Protein AF-A0A969STY1-F1 (afdb_monomer)

Foldseek 3Di:
DDLVVLLVLLVVLLVVLVVVLVVLVVVLVVCVVVVHDRADFPLNVLSVQLNCLSPVLQPVQVVVDPDDPPLSNLQNQLSSQLSVLSVVLSVVLVCVQVVNPPNVDDPDDRDVRDPSSVVSNVVSNVVSNVSSVVSSPDDD

Radius of gyration: 17.27 Å; Cα contacts (8 Å, |Δi|>4): 180; chains: 1; bounding box: 39×28×50 Å

Sequence (140 aa):
MDISALLTVASIISGFGITIFTFRLQREIQVMERNSQVWIPWADYLVITAVMVSLLIGILPIVVVSSPPKFIYQIANGACAASIVMLAGYVPGILAHYRFILAKNTCSARQNPEPSERWIVIMFLCFAFIAFTVASTRIL

pLDDT: mean 87.88, std 11.22, range [51.03, 97.94]

Structure (mmCIF, N/CA/C/O backbone):
data_AF-A0A969STY1-F1
#
_entry.id   AF-A0A969STY1-F1
#
loop_
_atom_site.group_PDB
_atom_site.id
_atom_site.type_symbol
_atom_site.label_atom_id
_atom_site.label_alt_id
_atom_site.label_comp_id
_atom_site.label_asym_id
_atom_site.label_entity_id
_atom_site.label_seq_id
_atom_site.pdbx_PDB_ins_code
_atom_site.Cartn_x
_atom_site.Cartn_y
_atom_site.Cartn_z
_atom_site.occupancy
_atom_site.B_iso_or_equiv
_atom_site.auth_seq_id
_atom_site.auth_comp_id
_atom_site.auth_asym_id
_atom_site.auth_atom_id
_atom_site.pdbx_PDB_model_num
ATOM 1 N N . MET A 1 1 ? -8.780 -6.568 17.217 1.00 68.06 1 MET A N 1
ATOM 2 C CA . MET A 1 1 ? -7.385 -6.123 17.099 1.00 68.06 1 MET A CA 1
ATOM 3 C C . MET A 1 1 ? -7.259 -4.923 18.003 1.00 68.06 1 MET A C 1
ATOM 5 O O . MET A 1 1 ? -8.134 -4.068 17.941 1.00 68.06 1 MET A O 1
ATOM 9 N N . ASP A 1 2 ? -6.261 -4.914 18.880 1.00 85.19 2 ASP A N 1
ATOM 10 C CA . ASP A 1 2 ? -5.993 -3.746 19.717 1.00 85.19 2 ASP A CA 1
ATOM 11 C C . ASP A 1 2 ? -5.583 -2.544 18.844 1.00 85.19 2 ASP A C 1
ATOM 13 O O . ASP A 1 2 ? -4.996 -2.721 17.771 1.00 85.19 2 ASP A O 1
ATOM 17 N N . ILE A 1 3 ? -5.886 -1.329 19.299 1.00 85.88 3 ILE A N 1
ATOM 18 C CA . ILE A 1 3 ? -5.576 -0.071 18.604 1.00 85.88 3 ILE A CA 1
ATOM 19 C C . ILE A 1 3 ? -4.067 0.033 18.366 1.00 85.88 3 ILE A C 1
ATOM 21 O O . ILE A 1 3 ? -3.633 0.367 17.263 1.00 85.88 3 ILE A O 1
ATOM 25 N N . SER A 1 4 ? -3.268 -0.328 19.371 1.00 89.19 4 SER A N 1
ATOM 26 C CA . SER A 1 4 ? -1.803 -0.311 19.299 1.00 89.19 4 SER A CA 1
ATOM 27 C C . SER A 1 4 ? -1.281 -1.221 18.185 1.00 89.19 4 SER A C 1
ATOM 29 O O . SER A 1 4 ? -0.380 -0.848 17.433 1.00 89.19 4 SER A O 1
ATOM 31 N N . ALA A 1 5 ? -1.880 -2.406 18.038 1.00 91.00 5 ALA A N 1
ATOM 32 C CA . ALA A 1 5 ? -1.529 -3.348 16.982 1.00 91.00 5 ALA A CA 1
ATOM 33 C C . ALA A 1 5 ? -1.900 -2.803 15.595 1.00 91.00 5 ALA A C 1
ATOM 35 O O . ALA A 1 5 ? -1.108 -2.913 14.661 1.00 91.00 5 ALA A O 1
ATOM 36 N N . LEU A 1 6 ? -3.062 -2.162 15.468 1.00 90.50 6 LEU A N 1
ATOM 37 C CA . LEU A 1 6 ? -3.515 -1.591 14.204 1.00 90.50 6 LEU A CA 1
ATOM 38 C C . LEU A 1 6 ? -2.636 -0.416 13.748 1.00 90.50 6 LEU A C 1
ATOM 40 O O . LEU A 1 6 ? -2.201 -0.382 12.598 1.00 90.50 6 LEU A O 1
ATOM 44 N N . LEU A 1 7 ? -2.288 0.488 14.668 1.00 93.56 7 LEU A N 1
ATOM 45 C CA . LEU A 1 7 ? -1.339 1.574 14.406 1.00 93.56 7 LEU A CA 1
ATOM 46 C C . LEU A 1 7 ? 0.051 1.042 14.046 1.00 93.56 7 LEU A C 1
ATOM 48 O O . LEU A 1 7 ? 0.704 1.585 13.155 1.00 93.56 7 LEU A O 1
ATOM 52 N N . THR A 1 8 ? 0.490 -0.040 14.691 1.00 95.00 8 THR A N 1
ATOM 53 C CA . THR A 1 8 ? 1.775 -0.687 14.395 1.00 95.00 8 THR A CA 1
ATOM 54 C C . THR A 1 8 ? 1.786 -1.256 12.980 1.00 95.00 8 THR A C 1
ATOM 56 O O . THR A 1 8 ? 2.694 -0.954 12.206 1.00 95.00 8 THR A O 1
ATOM 59 N N . VAL A 1 9 ? 0.759 -2.022 12.602 1.00 94.50 9 VAL A N 1
ATOM 60 C CA . VAL A 1 9 ? 0.626 -2.581 11.248 1.00 94.50 9 VAL A CA 1
ATOM 61 C C . VAL A 1 9 ? 0.602 -1.465 10.204 1.00 94.50 9 VAL A C 1
ATOM 63 O O . VAL A 1 9 ? 1.372 -1.508 9.244 1.00 94.50 9 VAL A O 1
ATOM 66 N N . ALA A 1 10 ? -0.212 -0.431 10.415 1.00 94.38 10 ALA A N 1
ATOM 67 C CA . ALA A 1 10 ? -0.297 0.701 9.500 1.00 94.38 10 ALA A CA 1
ATOM 68 C C . ALA A 1 10 ? 1.041 1.456 9.365 1.00 94.38 10 ALA A C 1
ATOM 70 O O . ALA A 1 10 ? 1.439 1.851 8.262 1.00 94.38 10 ALA A O 1
ATOM 71 N N . SER A 1 11 ? 1.775 1.618 10.468 1.00 95.81 11 SER A N 1
ATOM 72 C CA . SER A 1 11 ? 3.091 2.271 10.480 1.00 95.81 11 SER A CA 1
ATOM 73 C C . SER A 1 11 ? 4.137 1.451 9.729 1.00 95.81 11 SER A C 1
ATOM 75 O O . SER A 1 11 ? 4.883 2.007 8.925 1.00 95.81 11 SER A O 1
ATOM 77 N N . ILE A 1 12 ? 4.150 0.128 9.924 1.00 96.88 12 ILE A N 1
ATOM 78 C CA . ILE A 1 12 ? 5.024 -0.806 9.200 1.00 96.88 12 ILE A CA 1
ATOM 79 C C . ILE A 1 12 ? 4.762 -0.711 7.696 1.00 96.88 12 ILE A C 1
ATOM 81 O O . ILE A 1 12 ? 5.696 -0.495 6.924 1.00 96.88 12 ILE A O 1
ATOM 85 N N . ILE A 1 13 ? 3.498 -0.812 7.276 1.00 96.12 13 ILE A N 1
ATOM 86 C CA . ILE A 1 13 ? 3.108 -0.708 5.863 1.00 96.12 13 ILE A CA 1
ATOM 87 C C . ILE A 1 13 ? 3.579 0.622 5.272 1.00 96.12 13 ILE A C 1
ATOM 89 O O . ILE A 1 13 ? 4.160 0.644 4.188 1.00 96.12 13 ILE A O 1
ATOM 93 N N . SER A 1 14 ? 3.352 1.723 5.990 1.00 95.50 14 SER A N 1
ATOM 94 C CA . SER A 1 14 ? 3.721 3.059 5.521 1.00 95.50 14 SER A CA 1
ATOM 95 C C . SER A 1 14 ? 5.237 3.203 5.395 1.00 95.50 14 SER A C 1
ATOM 97 O O . SER A 1 14 ? 5.725 3.614 4.346 1.00 95.50 14 SER A O 1
ATOM 99 N N . GLY A 1 15 ? 5.995 2.805 6.420 1.00 95.94 15 GLY A N 1
ATOM 100 C CA . GLY A 1 15 ? 7.456 2.893 6.423 1.00 95.94 15 GLY A CA 1
ATOM 101 C C . GLY A 1 15 ? 8.102 2.037 5.332 1.00 95.94 15 GLY A C 1
ATOM 102 O O . GLY A 1 15 ? 8.922 2.536 4.554 1.00 95.94 15 GLY A O 1
ATOM 103 N N . PHE A 1 16 ? 7.698 0.768 5.213 1.00 95.06 16 PHE A N 1
ATOM 104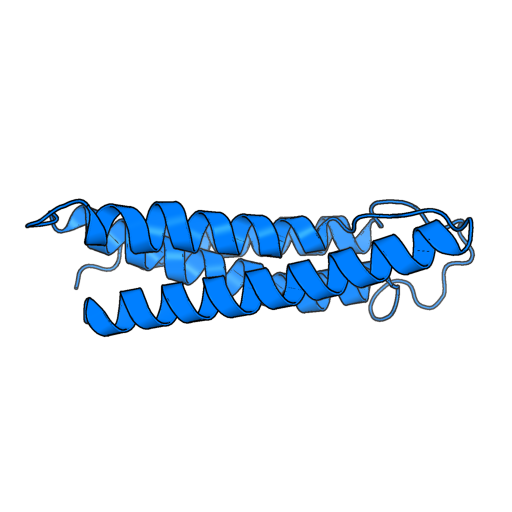 C CA . PHE A 1 16 ? 8.209 -0.109 4.156 1.00 95.06 16 PHE A CA 1
ATOM 105 C C . PHE A 1 16 ? 7.777 0.359 2.767 1.00 95.06 16 PHE A C 1
ATOM 107 O O . PHE A 1 16 ? 8.604 0.380 1.857 1.00 95.06 16 PHE A O 1
ATOM 114 N N . GLY A 1 17 ? 6.523 0.781 2.595 1.00 95.19 17 GLY A N 1
ATOM 115 C CA . GLY A 1 17 ? 6.026 1.275 1.313 1.00 95.19 17 GLY A CA 1
ATOM 116 C C . GLY A 1 17 ? 6.761 2.532 0.840 1.00 95.19 17 GLY A C 1
ATOM 117 O O . GLY A 1 17 ? 7.196 2.587 -0.310 1.00 95.19 17 GLY A O 1
ATOM 118 N N . ILE A 1 18 ? 6.998 3.501 1.732 1.00 95.75 18 ILE A N 1
ATOM 119 C CA . ILE A 1 18 ? 7.796 4.703 1.428 1.00 95.75 18 ILE A CA 1
ATOM 120 C C . ILE A 1 18 ? 9.231 4.321 1.051 1.00 95.75 18 ILE A C 1
ATOM 122 O O . ILE A 1 18 ? 9.785 4.861 0.091 1.00 95.75 18 ILE A O 1
ATOM 126 N N . THR A 1 19 ? 9.827 3.371 1.774 1.00 96.44 19 THR A N 1
ATOM 127 C CA . THR A 1 19 ? 11.193 2.899 1.507 1.00 96.44 19 THR A CA 1
ATOM 128 C C . THR A 1 19 ? 11.296 2.252 0.126 1.00 96.44 19 THR A C 1
ATOM 130 O O . THR A 1 19 ? 12.168 2.614 -0.665 1.00 96.44 19 THR A O 1
ATOM 133 N N . ILE A 1 20 ? 10.372 1.342 -0.201 1.00 93.88 20 ILE A N 1
ATOM 134 C CA . ILE A 1 20 ? 10.285 0.701 -1.521 1.00 93.88 20 ILE A CA 1
ATOM 135 C C . ILE A 1 20 ? 10.156 1.763 -2.616 1.00 93.88 20 ILE A C 1
ATOM 137 O O . ILE A 1 20 ? 10.918 1.740 -3.583 1.00 93.88 20 ILE A O 1
ATOM 141 N N . PHE A 1 21 ? 9.236 2.715 -2.450 1.00 92.12 21 PHE A N 1
ATOM 142 C CA . PHE A 1 21 ? 9.015 3.775 -3.430 1.00 92.12 21 PHE A CA 1
ATOM 143 C C . PHE A 1 21 ? 10.246 4.678 -3.604 1.00 92.12 21 PHE A C 1
ATOM 145 O O . PHE A 1 21 ? 10.599 5.032 -4.726 1.00 92.12 21 PHE A O 1
ATOM 152 N N . THR A 1 22 ? 10.959 4.987 -2.519 1.00 94.00 22 THR A N 1
ATOM 153 C CA . THR A 1 22 ? 12.191 5.791 -2.566 1.00 94.00 22 THR A CA 1
ATOM 154 C C . THR A 1 22 ? 13.288 5.090 -3.364 1.00 94.00 22 THR A C 1
ATOM 156 O O . THR A 1 22 ? 13.879 5.702 -4.254 1.00 94.00 22 THR A O 1
ATOM 159 N N . PHE A 1 23 ? 13.529 3.797 -3.119 1.00 93.06 23 PHE A N 1
ATOM 160 C CA . PHE A 1 23 ? 14.503 3.027 -3.902 1.00 93.06 23 PHE A CA 1
ATOM 161 C C . PHE A 1 23 ? 14.126 2.950 -5.385 1.00 93.06 23 PHE A C 1
ATOM 163 O O . PHE A 1 23 ? 14.996 2.999 -6.257 1.00 93.06 23 PHE A O 1
ATOM 170 N N . ARG A 1 24 ? 12.827 2.858 -5.689 1.00 90.19 24 ARG A N 1
ATOM 171 C CA . ARG A 1 24 ? 12.321 2.886 -7.068 1.00 90.19 24 ARG A CA 1
ATOM 172 C C . ARG A 1 24 ? 12.571 4.239 -7.726 1.00 90.19 24 ARG A C 1
ATOM 174 O O . ARG A 1 24 ? 13.113 4.272 -8.827 1.00 90.19 24 ARG A O 1
ATOM 181 N N . LEU A 1 25 ? 12.278 5.335 -7.032 1.00 89.69 25 LEU A N 1
ATOM 182 C CA . LEU A 1 25 ? 12.537 6.686 -7.523 1.00 89.69 25 LEU A CA 1
ATOM 183 C C . LEU A 1 25 ? 14.031 6.907 -7.800 1.00 89.69 25 LEU A C 1
ATOM 185 O O . LEU A 1 25 ? 14.393 7.385 -8.872 1.00 89.69 25 LEU A O 1
ATOM 189 N N . 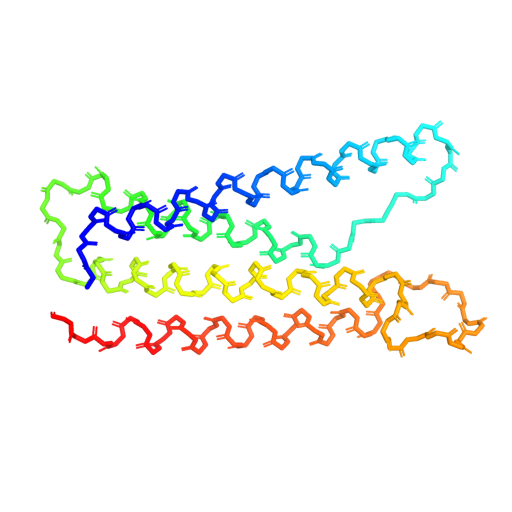GLN A 1 26 ? 14.904 6.500 -6.874 1.00 91.88 26 GLN A N 1
ATOM 190 C CA . GLN A 1 26 ? 16.357 6.584 -7.053 1.00 91.88 26 GLN A CA 1
ATOM 191 C C . GLN A 1 26 ? 16.827 5.809 -8.285 1.00 91.88 26 GLN A C 1
ATOM 193 O O . GLN A 1 26 ? 17.640 6.313 -9.060 1.00 91.88 26 GLN A O 1
ATOM 198 N N . ARG A 1 27 ? 16.294 4.603 -8.501 1.00 88.19 27 ARG A N 1
ATOM 199 C CA . ARG A 1 27 ? 16.601 3.813 -9.695 1.00 88.19 27 ARG A CA 1
ATOM 200 C C . ARG A 1 27 ? 16.165 4.528 -10.974 1.00 88.19 27 ARG A C 1
ATOM 202 O O . ARG A 1 27 ? 16.936 4.554 -11.927 1.00 88.19 27 ARG A O 1
ATOM 209 N N . GLU A 1 28 ? 14.955 5.080 -11.019 1.00 86.50 28 GLU A N 1
ATOM 210 C CA . GLU A 1 28 ? 14.463 5.778 -12.215 1.00 86.50 28 GLU A CA 1
ATOM 211 C C . GLU A 1 28 ? 15.279 7.047 -12.507 1.00 86.50 28 GLU A C 1
ATOM 213 O O . GLU A 1 28 ? 15.605 7.302 -13.665 1.00 86.50 28 GLU A O 1
ATOM 218 N N . ILE A 1 29 ? 15.710 7.785 -11.477 1.00 88.06 29 ILE A N 1
ATOM 219 C CA . ILE A 1 29 ? 16.632 8.925 -11.632 1.00 88.06 29 ILE A CA 1
ATOM 220 C C . ILE A 1 29 ? 17.957 8.466 -12.264 1.00 88.06 29 ILE A C 1
ATOM 222 O O . ILE A 1 29 ? 18.402 9.051 -13.248 1.00 88.06 29 ILE A O 1
ATOM 226 N N . GLN A 1 30 ? 18.543 7.366 -11.780 1.00 87.94 30 GLN A N 1
ATOM 227 C CA . GLN A 1 30 ? 19.776 6.803 -12.354 1.00 87.94 30 GLN A CA 1
ATOM 228 C C . GLN A 1 30 ? 19.602 6.314 -13.803 1.00 87.94 30 GLN A C 1
ATOM 230 O O . GLN A 1 30 ? 20.550 6.338 -14.588 1.00 87.94 30 GLN A O 1
ATOM 235 N N . VAL A 1 31 ? 18.412 5.830 -14.173 1.00 85.25 31 VAL A N 1
ATOM 236 C CA . VAL A 1 31 ? 18.089 5.439 -15.557 1.00 85.25 31 VAL A CA 1
ATOM 237 C C . VAL A 1 31 ? 17.950 6.678 -16.445 1.00 85.25 31 VAL A C 1
ATOM 239 O O . VAL A 1 31 ? 18.453 6.678 -17.571 1.00 85.25 31 VAL A O 1
ATOM 242 N N . MET A 1 32 ? 17.335 7.741 -15.925 1.00 84.50 32 MET A N 1
ATOM 243 C CA . MET A 1 32 ? 17.197 9.025 -16.614 1.00 84.50 32 MET A CA 1
ATOM 244 C C . MET A 1 32 ? 18.563 9.642 -16.935 1.00 84.50 32 MET A C 1
ATOM 246 O O . MET A 1 32 ? 18.791 10.069 -18.065 1.00 84.50 32 MET A O 1
ATOM 250 N N . GLU A 1 33 ? 19.503 9.608 -15.985 1.00 86.50 33 GLU A N 1
ATOM 251 C CA . GLU A 1 33 ? 20.888 10.076 -16.172 1.00 86.50 33 GLU A CA 1
ATOM 252 C C . GLU A 1 33 ? 21.630 9.334 -17.297 1.00 86.50 33 GLU A C 1
ATOM 254 O O . GLU A 1 33 ? 22.558 9.870 -17.902 1.00 86.50 33 GLU A O 1
ATOM 259 N N . ARG A 1 34 ? 21.206 8.109 -17.628 1.00 86.62 34 ARG A N 1
ATOM 260 C CA . ARG A 1 34 ? 21.778 7.292 -18.710 1.00 86.62 34 ARG A CA 1
ATOM 261 C C . ARG A 1 34 ? 21.088 7.506 -20.064 1.00 86.62 34 ARG A C 1
ATOM 263 O O . ARG A 1 34 ? 21.223 6.650 -20.940 1.00 86.62 34 ARG A O 1
ATOM 270 N N . ASN A 1 35 ? 20.325 8.593 -20.243 1.00 77.62 35 ASN A N 1
ATOM 271 C CA . ASN A 1 35 ? 19.522 8.884 -21.445 1.00 77.62 35 ASN A CA 1
ATOM 272 C C . ASN A 1 35 ? 18.608 7.719 -21.873 1.00 77.62 35 ASN A C 1
ATOM 274 O O . ASN A 1 35 ? 18.306 7.532 -23.052 1.00 77.62 35 ASN A O 1
ATOM 278 N N . SER A 1 36 ? 18.182 6.906 -20.907 1.00 76.50 36 SER A N 1
ATOM 279 C CA . SER A 1 36 ? 17.274 5.786 -21.131 1.00 76.50 36 SER A CA 1
ATOM 280 C C . SER A 1 36 ? 15.843 6.198 -20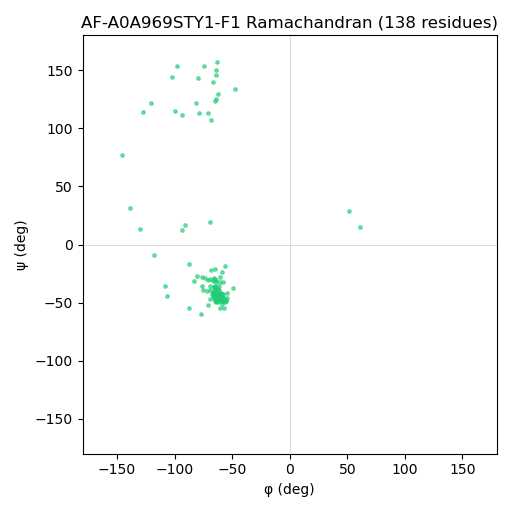.790 1.00 76.50 36 SER A C 1
ATOM 282 O O . SER A 1 36 ? 15.615 7.093 -19.979 1.00 76.50 36 SER A O 1
ATOM 284 N N . GLN A 1 37 ? 14.858 5.553 -21.415 1.00 74.06 37 GLN A N 1
ATOM 285 C CA . GLN A 1 37 ? 13.451 5.849 -21.143 1.00 74.06 37 GLN A CA 1
ATOM 286 C C . GLN A 1 37 ? 13.085 5.501 -19.692 1.00 74.06 37 GLN A C 1
ATOM 288 O O . GLN A 1 37 ? 13.258 4.360 -19.261 1.00 74.06 37 GLN A O 1
ATOM 293 N N . VAL A 1 38 ? 12.548 6.488 -18.972 1.00 74.62 38 VAL A N 1
ATOM 294 C CA . VAL A 1 38 ? 11.994 6.350 -17.618 1.00 74.62 38 VAL A CA 1
ATOM 295 C C . VAL A 1 38 ? 10.584 5.797 -17.722 1.00 74.62 38 VAL A C 1
ATOM 297 O O . VAL A 1 38 ? 9.729 6.427 -18.348 1.00 74.62 38 VAL A O 1
ATOM 300 N N . TRP A 1 39 ? 10.321 4.651 -17.096 1.00 77.88 39 TRP A N 1
ATOM 301 C CA . TRP A 1 39 ? 8.990 4.044 -17.080 1.00 77.88 39 TRP A CA 1
ATOM 302 C C . TRP A 1 39 ? 8.567 3.740 -15.660 1.00 77.88 39 TRP A C 1
ATOM 304 O O . TRP A 1 39 ? 9.109 2.844 -15.024 1.00 77.88 39 TRP A O 1
ATOM 314 N N . ILE A 1 40 ? 7.530 4.444 -15.214 1.00 80.19 40 ILE A N 1
ATOM 315 C CA . ILE A 1 40 ? 6.864 4.165 -13.948 1.00 80.19 40 ILE A CA 1
ATOM 316 C C . ILE A 1 40 ? 5.925 2.969 -14.172 1.00 80.19 40 ILE A C 1
ATOM 318 O O . ILE A 1 40 ? 4.966 3.095 -14.942 1.00 80.19 40 ILE A O 1
ATOM 322 N N . PRO A 1 41 ? 6.189 1.808 -13.549 1.00 86.75 41 PRO A N 1
ATOM 323 C CA . PRO A 1 41 ? 5.304 0.659 -13.571 1.00 86.75 41 PRO A CA 1
ATOM 324 C C . PRO A 1 41 ? 3.996 0.999 -12.875 1.00 86.75 41 PRO A C 1
ATOM 326 O O . PRO A 1 41 ? 3.960 1.692 -11.857 1.00 86.75 41 PRO A O 1
ATOM 329 N N . TRP A 1 42 ? 2.914 0.428 -13.375 1.00 90.12 42 TRP A N 1
ATOM 330 C CA . TRP A 1 42 ? 1.631 0.484 -12.698 1.00 90.12 42 TRP A CA 1
ATOM 331 C C . TRP A 1 42 ? 1.663 -0.165 -11.314 1.00 90.12 42 TRP A C 1
ATOM 333 O O . TRP A 1 42 ? 0.932 0.264 -10.421 1.00 90.12 42 TRP A O 1
ATOM 343 N N . ALA A 1 43 ? 2.540 -1.148 -11.107 1.00 91.31 43 ALA A N 1
ATOM 344 C CA . ALA A 1 43 ? 2.768 -1.740 -9.795 1.00 91.31 43 ALA A CA 1
ATOM 345 C C . ALA A 1 43 ? 3.209 -0.706 -8.739 1.00 91.31 43 ALA A C 1
ATOM 347 O O . ALA A 1 43 ? 2.824 -0.837 -7.578 1.00 91.31 43 ALA A O 1
ATOM 348 N N . ASP A 1 44 ? 3.942 0.350 -9.118 1.00 92.38 44 ASP A N 1
ATOM 349 C CA . ASP A 1 44 ? 4.363 1.391 -8.170 1.00 92.38 44 ASP A CA 1
ATOM 350 C C . ASP A 1 44 ? 3.136 2.148 -7.609 1.00 92.38 44 ASP A C 1
ATOM 352 O O . ASP A 1 44 ? 3.124 2.519 -6.432 1.00 92.38 44 ASP A O 1
ATOM 356 N N . TYR A 1 45 ? 2.043 2.278 -8.379 1.00 93.56 45 TYR A N 1
ATOM 357 C CA . TYR A 1 45 ? 0.790 2.853 -7.870 1.00 93.56 45 TYR A CA 1
ATOM 358 C C . TYR A 1 45 ? 0.133 1.994 -6.784 1.00 93.56 45 TYR A C 1
ATOM 360 O O . TYR A 1 45 ? -0.516 2.563 -5.907 1.00 93.56 45 TYR A O 1
ATOM 368 N N . LEU A 1 46 ? 0.317 0.666 -6.768 1.00 94.88 46 LEU A N 1
ATOM 369 C CA . LEU A 1 46 ? -0.172 -0.172 -5.660 1.00 94.88 46 LEU A CA 1
ATOM 370 C C . LEU A 1 46 ? 0.525 0.183 -4.344 1.00 94.88 46 LEU A C 1
ATOM 372 O O . LEU A 1 46 ? -0.126 0.258 -3.307 1.00 94.88 46 LEU A O 1
ATOM 376 N N . VAL A 1 47 ? 1.834 0.443 -4.375 1.00 95.94 47 VAL A N 1
ATOM 377 C CA . VAL A 1 47 ? 2.587 0.834 -3.173 1.00 95.94 47 VAL A CA 1
ATOM 378 C C . VAL A 1 47 ? 2.172 2.226 -2.716 1.00 95.94 47 VAL A C 1
ATOM 380 O O . VAL A 1 47 ? 1.877 2.416 -1.537 1.00 95.94 47 VAL A O 1
ATOM 383 N N . ILE A 1 48 ? 2.094 3.187 -3.642 1.00 95.81 48 ILE A N 1
ATOM 384 C CA . ILE A 1 48 ? 1.681 4.561 -3.324 1.00 95.81 48 ILE A CA 1
ATOM 385 C C . ILE A 1 48 ? 0.281 4.559 -2.703 1.00 95.81 48 ILE A C 1
ATOM 387 O O . ILE A 1 48 ? 0.069 5.154 -1.648 1.00 95.81 48 ILE A O 1
ATOM 391 N N . THR A 1 49 ? -0.672 3.859 -3.321 1.00 96.31 49 THR A N 1
ATOM 392 C CA . THR A 1 49 ? -2.043 3.767 -2.800 1.00 96.31 49 THR A CA 1
ATOM 393 C C . THR A 1 49 ? -2.099 3.024 -1.469 1.00 96.31 49 THR A C 1
ATOM 395 O O . THR A 1 49 ? -2.782 3.496 -0.563 1.00 96.31 49 THR A O 1
ATOM 398 N N . ALA A 1 50 ? -1.331 1.945 -1.283 1.00 97.38 50 ALA A N 1
ATOM 399 C CA . ALA A 1 50 ? -1.227 1.251 0.001 1.00 97.38 50 ALA A CA 1
ATOM 400 C C . ALA A 1 50 ? -0.741 2.168 1.128 1.00 97.38 50 ALA A C 1
ATOM 402 O O . ALA A 1 50 ? -1.346 2.181 2.204 1.00 97.38 50 ALA A O 1
ATOM 403 N N . VAL A 1 51 ? 0.310 2.953 0.879 1.00 97.56 51 VAL A N 1
ATOM 404 C CA . VAL A 1 51 ? 0.842 3.927 1.842 1.00 97.56 51 VAL A CA 1
ATOM 405 C C . VAL A 1 51 ? -0.200 4.999 2.143 1.00 97.56 51 VAL A C 1
ATOM 407 O O . VAL A 1 51 ? -0.485 5.255 3.310 1.00 97.56 51 VAL A O 1
ATOM 410 N N . MET A 1 52 ? -0.816 5.590 1.117 1.00 97.94 52 MET A N 1
ATOM 411 C CA . MET A 1 52 ? -1.807 6.654 1.305 1.00 97.94 52 MET A CA 1
ATOM 412 C C . MET A 1 52 ? -3.043 6.164 2.060 1.00 97.94 52 MET A C 1
ATOM 414 O O . MET A 1 52 ? -3.495 6.834 2.983 1.00 97.94 52 MET A O 1
ATOM 418 N N . VAL A 1 53 ? -3.561 4.977 1.738 1.00 97.62 53 VAL A N 1
ATOM 419 C CA . VAL A 1 53 ? -4.682 4.366 2.470 1.00 97.62 53 VAL A CA 1
ATOM 420 C C . VAL A 1 53 ? -4.288 4.067 3.918 1.00 97.62 53 VAL A C 1
ATOM 422 O O . VAL A 1 53 ? -5.051 4.371 4.834 1.00 97.62 53 VAL A O 1
ATOM 425 N N . SER A 1 54 ? -3.079 3.549 4.147 1.00 97.06 54 SER A N 1
ATOM 426 C CA . SER A 1 54 ? -2.581 3.261 5.495 1.00 97.06 54 SER A CA 1
ATOM 427 C C . SER A 1 54 ? -2.480 4.530 6.349 1.00 97.06 54 SER A C 1
ATOM 429 O O . SER A 1 54 ? -2.985 4.570 7.470 1.00 97.06 54 SER A O 1
ATOM 431 N N . LEU A 1 55 ? -1.903 5.604 5.802 1.00 96.94 55 LEU A N 1
ATOM 432 C CA . LEU A 1 55 ? -1.731 6.873 6.509 1.00 96.94 55 LEU A CA 1
ATOM 433 C C . LEU A 1 55 ? -3.057 7.615 6.708 1.00 96.94 55 LEU A C 1
ATOM 435 O O . LEU A 1 55 ? -3.377 8.004 7.829 1.00 96.94 55 LEU A O 1
ATOM 439 N N . LEU A 1 56 ? -3.827 7.814 5.635 1.00 97.00 56 LEU A N 1
ATOM 440 C CA . LEU A 1 56 ? -4.994 8.701 5.638 1.00 97.00 56 LEU A CA 1
ATOM 441 C C . LEU A 1 56 ? -6.255 8.040 6.191 1.00 97.00 56 LEU A C 1
ATOM 443 O O . LEU A 1 56 ? -7.089 8.727 6.772 1.00 97.00 56 LEU A O 1
ATOM 447 N N . ILE A 1 57 ? -6.407 6.728 6.003 1.00 95.50 57 ILE A N 1
ATOM 448 C CA . ILE A 1 57 ? -7.607 5.988 6.415 1.00 95.50 57 ILE A CA 1
ATOM 449 C C . ILE A 1 57 ? -7.308 5.093 7.626 1.00 95.50 57 ILE A C 1
ATOM 451 O O . ILE A 1 57 ? -8.154 4.957 8.506 1.00 95.50 57 ILE A O 1
ATOM 455 N N . GLY A 1 58 ? -6.106 4.513 7.708 1.00 92.31 58 GLY A N 1
ATOM 456 C CA . GLY A 1 58 ? -5.683 3.692 8.846 1.00 92.31 58 GLY A CA 1
ATOM 457 C C . GLY A 1 58 ? -5.293 4.512 10.080 1.00 92.31 58 GLY A C 1
ATOM 458 O O . GLY A 1 58 ? -5.890 4.356 11.141 1.00 92.31 58 GLY A O 1
ATOM 459 N N . ILE A 1 59 ? -4.286 5.383 9.955 1.00 94.19 59 ILE A N 1
ATOM 460 C CA . ILE A 1 59 ? -3.673 6.080 11.102 1.00 94.19 59 ILE A CA 1
ATOM 461 C C . ILE A 1 59 ? -4.404 7.377 11.448 1.00 94.19 59 ILE A C 1
ATOM 463 O O . ILE A 1 59 ? -4.806 7.578 12.595 1.00 94.19 59 ILE A O 1
ATOM 467 N N . LEU A 1 60 ? -4.561 8.271 10.469 1.00 94.75 60 LEU A N 1
ATOM 468 C CA . LEU A 1 60 ? -5.000 9.648 10.703 1.00 94.75 60 LEU A CA 1
ATOM 469 C C . LEU A 1 60 ? -6.328 9.748 11.481 1.00 94.75 60 LEU A C 1
ATOM 471 O O . LEU A 1 60 ? -6.365 10.497 12.459 1.00 94.75 60 LEU A O 1
ATOM 475 N N . PRO A 1 61 ? -7.392 8.985 11.155 1.00 91.38 61 PRO A N 1
ATOM 476 C CA . PRO A 1 61 ? -8.667 9.104 11.862 1.00 91.38 61 PRO A CA 1
ATOM 477 C C . PRO A 1 61 ? -8.587 8.669 13.331 1.00 91.38 61 PRO A C 1
ATOM 479 O O . PRO A 1 61 ? -9.318 9.195 14.165 1.00 91.38 61 PRO A O 1
ATOM 482 N N . ILE A 1 62 ? -7.697 7.727 13.657 1.00 91.69 62 ILE A N 1
ATOM 483 C CA . ILE A 1 62 ? -7.496 7.235 15.027 1.00 91.69 62 ILE A CA 1
ATOM 484 C C . ILE A 1 62 ? -6.721 8.255 15.858 1.00 91.69 62 ILE A C 1
ATOM 486 O O . ILE A 1 62 ? -7.030 8.449 17.029 1.00 91.69 62 ILE A O 1
ATOM 490 N N . VAL A 1 63 ? -5.720 8.905 15.261 1.00 92.56 63 VAL A N 1
ATOM 491 C CA . VAL A 1 63 ? -4.855 9.861 15.968 1.00 92.56 63 VAL A CA 1
ATOM 492 C C . VAL A 1 63 ? -5.554 11.205 16.188 1.00 92.56 63 VAL A C 1
ATOM 494 O O . VAL A 1 63 ? -5.345 11.843 17.217 1.00 92.56 63 VAL A O 1
ATOM 497 N N . VAL A 1 64 ? -6.385 11.647 15.241 1.00 94.00 64 VAL A N 1
ATOM 498 C CA . VAL A 1 64 ? -7.033 12.970 15.300 1.00 94.00 64 VAL A CA 1
ATOM 499 C C . VAL A 1 64 ? -8.271 12.979 16.204 1.00 94.00 64 VAL A C 1
ATOM 501 O O . VAL A 1 64 ? -8.613 14.019 16.765 1.00 94.00 64 VAL A O 1
ATOM 504 N N . VAL A 1 65 ? -8.950 11.843 16.373 1.00 91.00 65 VAL A N 1
ATOM 505 C CA . VAL A 1 65 ? -10.190 11.762 17.157 1.00 91.00 65 VAL A CA 1
ATOM 506 C C . VAL A 1 65 ? -9.889 11.215 18.552 1.00 91.00 65 VAL A C 1
ATOM 508 O O . VAL A 1 65 ? -9.533 10.055 18.701 1.00 91.00 65 VAL A O 1
ATOM 511 N N . SER A 1 66 ? -10.083 12.021 19.601 1.00 82.62 66 SER A N 1
ATOM 512 C CA . SER A 1 66 ? -9.753 11.639 20.990 1.00 82.62 66 SER A CA 1
ATOM 513 C C . SER A 1 66 ? -10.591 10.480 21.550 1.00 82.62 66 SER A C 1
ATOM 515 O O . SER A 1 66 ? -10.200 9.836 22.520 1.00 82.62 66 SER A O 1
ATOM 517 N N . SER A 1 67 ? -11.764 10.212 20.974 1.00 87.25 67 SER A N 1
ATOM 518 C CA . SER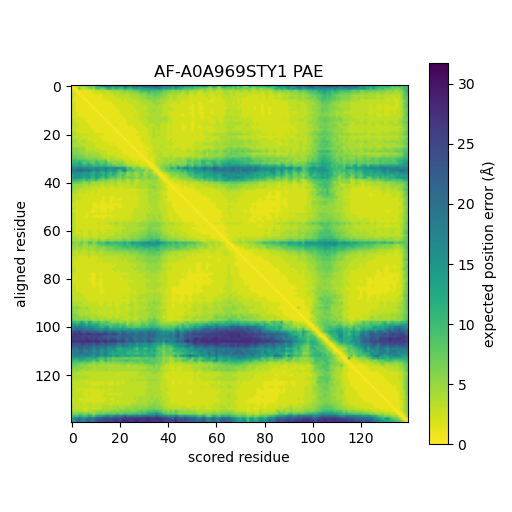 A 1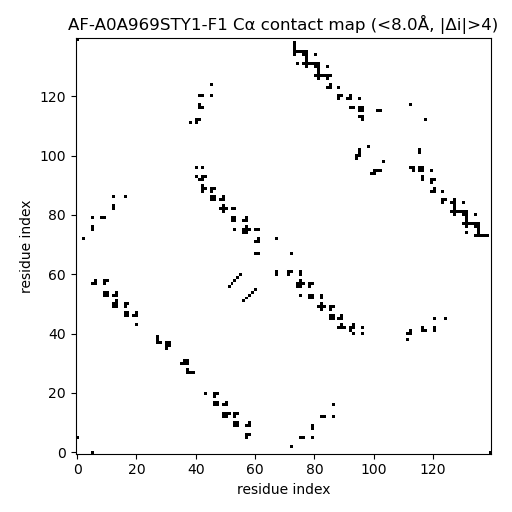 67 ? -12.621 9.070 21.325 1.00 87.25 67 SER A CA 1
ATOM 519 C C . SER A 1 67 ? -13.329 8.555 20.068 1.00 87.25 67 SER A C 1
ATOM 521 O O . SER A 1 67 ? -14.495 8.884 19.836 1.00 87.25 67 SER A O 1
ATOM 523 N N . PRO A 1 68 ? -12.613 7.814 19.201 1.00 86.88 68 PRO A N 1
ATOM 524 C CA . PRO A 1 68 ? -13.141 7.366 17.923 1.00 86.88 68 PRO A CA 1
ATOM 525 C C . PRO A 1 68 ? -14.355 6.448 18.123 1.00 86.88 68 PRO A C 1
ATOM 527 O O . PRO A 1 68 ? -14.273 5.475 18.877 1.00 86.88 68 PRO A O 1
ATOM 530 N N . PRO A 1 69 ? -15.488 6.695 17.446 1.00 90.62 69 PRO A N 1
ATOM 531 C CA . PRO A 1 69 ? -16.587 5.740 17.424 1.00 90.62 69 PRO A CA 1
ATOM 532 C C . PRO A 1 69 ? -16.157 4.425 16.760 1.00 90.62 69 PRO A C 1
ATOM 534 O O . PRO A 1 69 ? -15.256 4.388 15.920 1.00 90.62 69 PRO A O 1
ATOM 537 N N . LYS A 1 70 ? -16.867 3.337 17.083 1.00 89.88 70 LYS A N 1
ATOM 538 C CA . LYS A 1 70 ? -16.565 1.970 16.619 1.00 89.88 70 LYS A CA 1
ATOM 539 C C . LYS A 1 70 ? -16.334 1.854 15.106 1.00 89.88 70 LYS A C 1
ATOM 541 O O . LYS A 1 70 ? -15.457 1.107 14.678 1.00 89.88 70 LYS A O 1
ATOM 546 N N . PHE A 1 71 ? -17.083 2.612 14.305 1.00 90.88 71 PHE A N 1
ATOM 547 C CA . PHE A 1 71 ? -16.964 2.573 12.848 1.00 90.88 71 PHE A CA 1
ATOM 548 C C . PHE A 1 71 ? -15.590 3.055 12.346 1.00 90.88 71 PHE A C 1
ATOM 550 O O . PHE A 1 71 ? -15.115 2.563 11.326 1.00 90.88 71 PHE A O 1
ATOM 557 N N . ILE A 1 72 ? -14.920 3.974 13.055 1.00 92.25 72 ILE A N 1
ATOM 558 C CA . ILE A 1 72 ? -13.586 4.453 12.659 1.00 92.25 72 ILE A CA 1
ATOM 559 C C . ILE A 1 72 ? -12.573 3.316 12.768 1.00 92.25 72 ILE A C 1
ATOM 561 O O . ILE A 1 72 ? -11.799 3.093 11.842 1.00 92.25 72 ILE A O 1
ATOM 565 N N . TYR A 1 73 ? -12.624 2.539 13.851 1.00 91.25 73 TYR A N 1
ATOM 566 C CA . TYR A 1 73 ? -11.752 1.374 14.016 1.00 91.25 73 TYR A CA 1
ATOM 567 C C . TYR A 1 73 ? -12.014 0.296 12.963 1.00 91.25 73 TYR A C 1
ATOM 569 O O . TYR A 1 73 ? -11.078 -0.333 12.473 1.00 91.25 73 TYR A O 1
ATOM 577 N N . GLN A 1 74 ? -13.278 0.101 12.585 1.00 92.25 74 GLN A N 1
ATOM 578 C CA . GLN A 1 74 ? -13.660 -0.820 11.516 1.00 92.25 74 GLN A CA 1
ATOM 579 C C . GLN A 1 74 ? -13.065 -0.399 10.171 1.00 92.25 74 GLN A C 1
ATOM 581 O O . GLN A 1 74 ? -12.410 -1.205 9.511 1.00 92.25 74 GLN A O 1
ATOM 586 N N . ILE A 1 75 ? -13.230 0.872 9.802 1.00 93.88 75 ILE A N 1
ATOM 587 C CA . ILE A 1 75 ? -12.667 1.431 8.569 1.00 93.88 75 ILE A CA 1
ATOM 588 C C . ILE A 1 75 ? -11.138 1.340 8.581 1.00 93.88 75 ILE A C 1
ATOM 590 O O . ILE A 1 75 ? -10.543 0.938 7.582 1.00 93.88 75 ILE A O 1
ATOM 594 N N . ALA A 1 76 ? -10.496 1.649 9.707 1.00 94.06 76 ALA A N 1
ATOM 595 C CA . ALA A 1 76 ? -9.046 1.583 9.835 1.00 94.06 76 ALA A CA 1
ATOM 596 C C . ALA A 1 76 ? -8.513 0.141 9.714 1.00 94.06 76 ALA A C 1
ATOM 598 O O . ALA A 1 76 ? -7.473 -0.092 9.094 1.00 94.06 76 ALA A O 1
ATOM 599 N N . ASN A 1 77 ? -9.251 -0.846 10.235 1.00 94.31 77 ASN A N 1
ATOM 600 C CA . ASN A 1 77 ? -8.928 -2.266 10.072 1.00 94.31 77 ASN A CA 1
ATOM 601 C C . ASN A 1 77 ? -9.069 -2.703 8.609 1.00 94.31 77 ASN A C 1
ATOM 603 O O . ASN A 1 77 ? -8.186 -3.373 8.071 1.00 94.31 77 ASN A O 1
ATOM 607 N N . GLY A 1 78 ? -10.139 -2.255 7.948 1.00 95.44 78 GLY A N 1
ATOM 608 C CA . GLY A 1 78 ? -10.322 -2.393 6.506 1.00 95.44 78 GLY A CA 1
ATOM 609 C C . GLY A 1 78 ? -9.162 -1.816 5.706 1.00 95.44 78 GLY A C 1
ATOM 610 O O . GLY A 1 78 ? -8.623 -2.489 4.827 1.00 95.44 78 GLY A O 1
ATOM 611 N N . ALA A 1 79 ? -8.756 -0.590 6.029 1.00 96.25 79 ALA A N 1
ATOM 612 C CA . ALA A 1 79 ? -7.666 0.112 5.364 1.00 96.25 79 ALA A CA 1
ATOM 613 C C . ALA A 1 79 ? -6.339 -0.640 5.506 1.00 96.25 79 ALA A C 1
ATOM 615 O O . ALA A 1 79 ? -5.663 -0.869 4.507 1.00 96.25 79 ALA A O 1
ATOM 616 N N . CYS A 1 80 ? -6.005 -1.110 6.712 1.00 95.56 80 CYS A N 1
ATOM 617 C CA . CYS A 1 80 ? -4.799 -1.911 6.933 1.00 95.56 80 CYS A CA 1
ATOM 618 C C . CYS A 1 80 ? -4.819 -3.204 6.109 1.00 95.56 80 CYS A C 1
ATOM 620 O O . CYS A 1 80 ? -3.836 -3.521 5.441 1.00 95.56 80 CYS A O 1
ATOM 622 N N . ALA A 1 81 ? -5.943 -3.929 6.108 1.00 96.38 81 ALA A N 1
ATOM 623 C CA . ALA A 1 81 ? -6.085 -5.155 5.325 1.00 96.38 81 ALA A CA 1
ATOM 624 C C . ALA A 1 81 ? -5.920 -4.893 3.818 1.00 96.38 81 ALA A C 1
ATOM 626 O O . ALA A 1 81 ? -5.168 -5.599 3.145 1.00 96.38 81 ALA A O 1
ATOM 627 N N . ALA A 1 82 ? -6.564 -3.846 3.297 1.00 97.69 82 ALA A N 1
ATOM 628 C CA . ALA A 1 82 ? -6.444 -3.443 1.900 1.00 97.69 82 ALA A CA 1
ATOM 629 C C . ALA A 1 82 ? -5.004 -3.062 1.533 1.00 97.69 82 ALA A C 1
ATOM 631 O O . ALA A 1 82 ? -4.484 -3.521 0.515 1.00 97.69 82 ALA A O 1
ATOM 632 N N . SER A 1 83 ? -4.336 -2.274 2.378 1.00 97.62 83 SER A N 1
ATOM 633 C CA . SER A 1 83 ? -2.952 -1.861 2.152 1.00 97.62 83 SER A CA 1
ATOM 634 C C . SER A 1 83 ? -1.972 -3.032 2.164 1.00 97.62 83 SER A C 1
ATOM 636 O O . SER A 1 83 ? -1.061 -3.046 1.340 1.00 97.62 83 SER A O 1
ATOM 638 N N . ILE A 1 84 ? -2.173 -4.044 3.016 1.00 97.12 84 ILE A N 1
ATOM 639 C CA . ILE A 1 84 ? -1.369 -5.280 2.984 1.00 97.12 84 ILE A CA 1
ATOM 640 C C . ILE A 1 84 ? -1.535 -5.989 1.642 1.00 97.12 84 ILE A C 1
ATOM 642 O O . ILE A 1 84 ? -0.543 -6.389 1.036 1.00 97.12 84 ILE A O 1
ATOM 646 N N . VAL A 1 85 ? -2.772 -6.135 1.162 1.00 97.69 85 VAL A N 1
ATOM 647 C CA . VAL A 1 85 ? -3.047 -6.815 -0.110 1.00 97.69 85 VAL A CA 1
ATOM 648 C C . VAL A 1 85 ? -2.424 -6.060 -1.284 1.00 97.69 85 VAL A C 1
ATOM 650 O O . VAL A 1 85 ? -1.775 -6.678 -2.126 1.00 97.69 85 VAL A O 1
ATOM 653 N N . MET A 1 86 ? -2.553 -4.733 -1.326 1.00 97.75 86 MET A N 1
ATOM 654 C CA . MET A 1 86 ? -1.923 -3.913 -2.367 1.00 97.75 86 MET A CA 1
ATOM 655 C C . MET A 1 86 ? -0.391 -3.997 -2.314 1.00 97.75 86 MET A C 1
ATOM 657 O O . MET A 1 86 ? 0.246 -4.195 -3.349 1.00 97.75 86 MET A O 1
ATOM 661 N N . LEU A 1 87 ? 0.204 -3.933 -1.117 1.00 96.31 87 LEU A N 1
ATOM 662 C CA . LEU A 1 87 ? 1.650 -4.082 -0.937 1.00 96.31 87 LEU A CA 1
ATOM 663 C C . LEU A 1 87 ? 2.136 -5.481 -1.345 1.00 96.31 87 LEU A C 1
ATOM 665 O O . LEU A 1 87 ? 3.185 -5.610 -1.970 1.00 96.31 87 LEU A O 1
ATOM 669 N N . ALA A 1 88 ? 1.362 -6.530 -1.059 1.00 95.88 88 ALA A N 1
ATOM 670 C CA . ALA A 1 88 ? 1.655 -7.881 -1.527 1.00 95.88 88 ALA A CA 1
ATOM 671 C C . ALA A 1 88 ? 1.569 -7.985 -3.058 1.00 95.88 88 ALA A C 1
ATOM 673 O O . ALA A 1 88 ? 2.391 -8.667 -3.665 1.00 95.88 88 ALA A O 1
ATOM 674 N N . GLY A 1 89 ? 0.624 -7.275 -3.684 1.00 94.62 89 GLY A N 1
ATOM 675 C CA . GLY A 1 89 ? 0.440 -7.218 -5.137 1.00 94.62 89 GLY A CA 1
ATOM 676 C C . GLY A 1 89 ? 1.549 -6.496 -5.900 1.00 94.62 89 GLY A C 1
ATOM 677 O O . GLY A 1 89 ? 1.769 -6.778 -7.080 1.00 94.62 89 GLY A O 1
ATOM 678 N N . TYR A 1 90 ? 2.302 -5.622 -5.229 1.00 94.12 90 TYR A N 1
ATOM 679 C CA . TYR A 1 90 ? 3.457 -4.949 -5.823 1.00 94.12 90 TYR A CA 1
ATOM 680 C C . TYR A 1 90 ? 4.520 -5.940 -6.318 1.00 94.12 90 TYR A C 1
ATOM 682 O O . TYR A 1 90 ? 5.016 -5.795 -7.433 1.00 94.12 90 TYR A O 1
ATOM 690 N N . VAL A 1 91 ? 4.843 -6.975 -5.534 1.00 92.81 91 VAL A N 1
ATOM 691 C CA . VAL A 1 91 ? 5.887 -7.959 -5.878 1.00 92.81 91 VAL A CA 1
ATOM 692 C C . VAL A 1 91 ? 5.584 -8.713 -7.18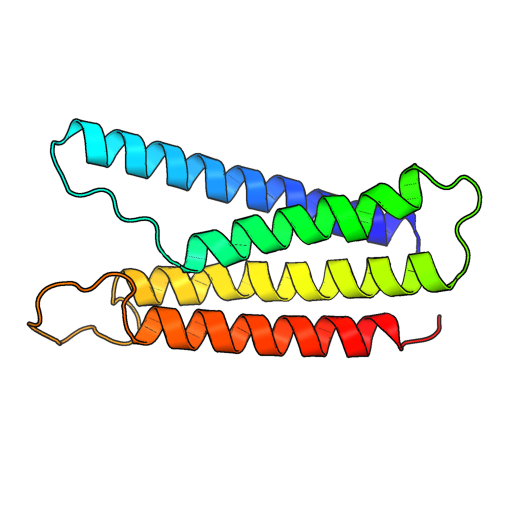5 1.00 92.81 91 VAL A C 1
ATOM 694 O O . VAL A 1 91 ? 6.414 -8.686 -8.095 1.00 92.81 91 VAL A O 1
ATOM 697 N N . PRO A 1 92 ? 4.421 -9.367 -7.361 1.00 91.88 92 PRO A N 1
ATOM 698 C CA . PRO A 1 92 ? 4.092 -9.990 -8.636 1.00 91.88 92 PRO A CA 1
ATOM 699 C C . PRO A 1 92 ? 3.879 -8.955 -9.751 1.00 91.88 92 PRO A C 1
ATOM 701 O O . PRO A 1 92 ? 4.225 -9.240 -10.897 1.00 91.88 92 PRO A O 1
ATOM 704 N N . GLY A 1 93 ? 3.379 -7.750 -9.444 1.00 90.56 93 GLY A N 1
ATOM 705 C CA . GLY A 1 93 ? 3.193 -6.679 -10.428 1.00 90.56 93 GLY A CA 1
ATOM 706 C C . GLY A 1 93 ? 4.513 -6.214 -11.046 1.00 90.56 93 GLY A C 1
ATOM 707 O O . GLY A 1 93 ? 4.639 -6.157 -12.270 1.00 90.56 93 GLY A O 1
ATOM 708 N N . ILE A 1 94 ? 5.531 -5.974 -10.215 1.00 88.50 94 ILE A N 1
ATOM 709 C CA . ILE A 1 94 ? 6.849 -5.541 -10.684 1.00 88.50 94 ILE A CA 1
ATOM 710 C C . ILE A 1 94 ? 7.576 -6.664 -11.434 1.00 88.50 94 ILE A C 1
ATOM 712 O O . ILE A 1 94 ? 8.237 -6.418 -12.443 1.00 88.50 94 ILE A O 1
ATOM 716 N N . LEU A 1 95 ? 7.412 -7.918 -11.002 1.00 88.44 95 LEU A N 1
ATOM 717 C CA . LEU A 1 95 ? 7.956 -9.077 -11.714 1.00 88.44 95 LEU A CA 1
ATOM 718 C C . LEU A 1 95 ? 7.299 -9.266 -13.086 1.00 88.44 95 LEU A C 1
ATOM 720 O O . LEU A 1 95 ? 7.981 -9.631 -14.047 1.00 88.44 95 LEU A O 1
ATOM 724 N N . ALA A 1 96 ? 6.000 -8.987 -13.196 1.00 86.31 96 ALA A N 1
ATOM 725 C CA . ALA A 1 96 ? 5.300 -8.997 -14.471 1.00 86.31 96 ALA A CA 1
ATOM 726 C C . ALA A 1 96 ? 5.731 -7.846 -15.381 1.00 86.31 96 ALA A C 1
ATOM 728 O O . ALA A 1 96 ? 5.923 -8.106 -16.560 1.00 86.31 96 ALA A O 1
ATOM 729 N N . HIS A 1 97 ? 5.959 -6.642 -14.846 1.00 85.75 97 HIS A N 1
ATOM 730 C CA . HIS A 1 97 ? 6.477 -5.488 -15.595 1.00 85.75 97 HIS A CA 1
ATOM 731 C C . HIS A 1 97 ? 7.867 -5.733 -16.218 1.00 85.75 97 HIS A C 1
ATOM 733 O O . HIS A 1 97 ? 8.217 -5.185 -17.267 1.00 85.75 97 HIS A O 1
ATOM 739 N N . TYR A 1 98 ? 8.698 -6.541 -15.553 1.00 81.12 98 TYR A N 1
ATOM 740 C CA . TYR A 1 98 ? 10.013 -6.946 -16.061 1.00 81.12 98 TYR A CA 1
ATOM 741 C C . TYR A 1 98 ? 9.985 -8.274 -16.833 1.00 81.12 98 TYR A C 1
ATOM 743 O O . TYR A 1 98 ? 11.046 -8.824 -17.124 1.00 81.12 98 TYR A O 1
ATOM 751 N N . ARG A 1 99 ? 8.800 -8.794 -17.190 1.00 77.75 99 ARG A N 1
ATOM 752 C CA . ARG A 1 99 ? 8.614 -10.050 -17.945 1.00 77.75 99 ARG A CA 1
ATOM 753 C C . ARG A 1 99 ? 9.156 -11.320 -17.283 1.00 77.75 99 ARG A C 1
ATOM 755 O O . ARG A 1 99 ? 9.237 -12.356 -17.943 1.00 77.75 99 ARG A O 1
ATOM 762 N N . PHE A 1 100 ? 9.479 -11.299 -15.989 1.00 79.50 100 PHE A N 1
ATOM 763 C CA . PHE A 1 100 ? 10.093 -12.453 -15.323 1.00 79.50 100 PHE A CA 1
ATOM 764 C C . PHE A 1 100 ? 9.141 -13.646 -15.159 1.00 79.50 100 PHE A C 1
ATOM 766 O O . PHE A 1 100 ? 9.608 -14.783 -15.170 1.00 79.50 100 PHE A O 1
ATOM 773 N N . ILE A 1 101 ? 7.828 -13.409 -15.029 1.00 71.12 101 ILE A N 1
ATOM 774 C CA . ILE A 1 101 ? 6.843 -14.471 -14.738 1.00 71.12 101 ILE A CA 1
ATOM 775 C C . ILE A 1 101 ? 5.982 -14.843 -15.958 1.00 71.12 101 ILE A C 1
ATOM 777 O O . ILE A 1 101 ? 5.774 -16.025 -16.205 1.00 71.12 101 ILE A O 1
ATOM 781 N N . LEU A 1 102 ? 5.471 -13.868 -16.723 1.00 64.94 102 LEU A N 1
ATOM 782 C CA . LEU A 1 102 ? 4.361 -14.094 -17.676 1.00 64.94 102 LEU A CA 1
ATOM 783 C C . LEU A 1 102 ? 4.690 -13.829 -19.157 1.00 64.94 102 LEU A C 1
ATOM 785 O O . LEU A 1 102 ? 3.884 -14.168 -20.016 1.00 64.94 102 LEU A O 1
ATOM 789 N N . ALA A 1 103 ? 5.853 -13.253 -19.479 1.00 56.34 103 ALA A N 1
ATOM 790 C CA . ALA A 1 103 ? 6.184 -12.823 -20.847 1.00 56.34 103 ALA A CA 1
ATOM 791 C C . ALA A 1 103 ? 7.638 -13.133 -21.251 1.00 56.34 103 ALA A C 1
ATOM 793 O O . ALA A 1 103 ? 8.240 -12.419 -22.053 1.00 56.34 103 ALA A O 1
ATOM 794 N N . LYS A 1 104 ? 8.204 -14.228 -20.722 1.00 55.28 104 LYS A N 1
ATOM 795 C CA . LYS A 1 104 ? 9.613 -14.618 -20.917 1.00 55.28 104 LYS A CA 1
ATOM 796 C C . LYS A 1 104 ? 10.029 -14.778 -22.398 1.00 55.28 104 LYS A C 1
ATOM 798 O O . LYS A 1 104 ? 11.216 -14.710 -22.680 1.00 55.28 104 LYS A O 1
ATOM 803 N N . ASN A 1 105 ? 9.076 -14.925 -23.333 1.00 53.94 105 ASN A N 1
ATOM 804 C CA . ASN A 1 105 ? 9.332 -15.290 -24.737 1.00 53.94 105 ASN A CA 1
ATOM 805 C C . ASN A 1 105 ? 8.664 -14.397 -25.813 1.00 53.94 105 ASN A C 1
ATOM 807 O O . ASN A 1 105 ? 8.626 -14.791 -26.977 1.00 53.94 105 ASN A O 1
ATOM 811 N N . THR A 1 106 ? 8.128 -13.212 -25.496 1.00 56.00 106 THR A N 1
ATOM 812 C CA . THR A 1 106 ? 7.536 -12.343 -26.538 1.00 56.00 106 THR A CA 1
ATOM 813 C C . THR A 1 106 ? 8.551 -11.327 -27.074 1.00 56.00 106 THR A C 1
ATOM 815 O O . THR A 1 106 ? 8.890 -10.373 -26.375 1.00 56.00 106 THR A O 1
ATOM 818 N N . CYS A 1 107 ? 8.978 -11.474 -28.336 1.00 54.56 107 CYS A N 1
ATOM 819 C CA . CYS A 1 107 ? 9.821 -10.519 -29.086 1.00 54.56 107 CYS A CA 1
ATOM 820 C C . CYS A 1 107 ? 9.111 -9.193 -29.449 1.00 54.56 107 CYS A C 1
ATOM 822 O O . CYS A 1 107 ? 9.523 -8.497 -30.374 1.00 54.56 107 CYS A O 1
ATOM 824 N N . SER A 1 108 ? 8.022 -8.839 -28.765 1.00 62.38 108 SER A N 1
ATOM 825 C CA . SER A 1 108 ? 7.314 -7.582 -28.995 1.00 62.38 108 SER A CA 1
ATOM 826 C C . SER A 1 108 ? 8.032 -6.423 -28.306 1.00 62.38 108 SER A C 1
ATOM 828 O O . SER A 1 108 ? 8.551 -6.573 -27.190 1.00 62.38 108 SER A O 1
ATOM 830 N N . ALA A 1 109 ? 8.022 -5.258 -28.965 1.00 66.19 109 ALA A N 1
ATOM 831 C CA . ALA A 1 109 ? 8.461 -3.998 -28.376 1.00 66.19 109 ALA A CA 1
ATOM 832 C C . ALA A 1 109 ? 7.817 -3.827 -26.991 1.00 66.19 109 ALA A C 1
ATOM 834 O O . ALA A 1 109 ? 6.633 -4.116 -26.797 1.00 66.19 109 ALA A O 1
ATOM 835 N N . ARG A 1 110 ? 8.624 -3.434 -26.006 1.00 63.91 110 ARG A N 1
ATOM 836 C CA . ARG A 1 110 ? 8.205 -3.350 -24.606 1.00 63.91 110 ARG A CA 1
ATOM 837 C C . ARG A 1 110 ? 7.114 -2.261 -24.500 1.00 63.91 110 ARG A C 1
ATOM 839 O O . ARG A 1 110 ? 7.317 -1.144 -24.962 1.00 63.91 110 ARG A O 1
ATOM 846 N N . GLN A 1 111 ? 5.934 -2.616 -23.988 1.00 68.25 111 GLN A N 1
ATOM 847 C CA . GLN A 1 111 ? 4.770 -1.723 -23.863 1.00 68.25 111 GLN A CA 1
ATOM 848 C C . GLN A 1 111 ? 4.631 -1.254 -22.412 1.00 68.25 111 GLN A C 1
ATOM 850 O O . GLN A 1 111 ? 4.880 -2.044 -21.502 1.00 68.25 111 GLN A O 1
ATOM 855 N N . ASN A 1 112 ? 4.206 -0.005 -22.195 1.00 68.94 112 ASN A N 1
ATOM 856 C CA . ASN A 1 112 ? 3.947 0.532 -20.859 1.00 68.94 112 ASN A CA 1
ATOM 857 C C . ASN A 1 112 ? 2.479 0.989 -20.707 1.00 68.94 112 ASN A C 1
ATOM 859 O O . ASN A 1 112 ? 2.041 1.864 -21.456 1.00 68.94 112 ASN A O 1
ATOM 863 N N . PRO A 1 113 ? 1.718 0.446 -19.742 1.00 65.19 113 PRO A N 1
ATOM 864 C CA . PRO A 1 113 ? 2.040 -0.737 -18.932 1.00 65.19 113 PRO A CA 1
ATOM 865 C C . PRO A 1 113 ? 1.901 -2.031 -19.722 1.00 65.19 113 PRO A C 1
ATOM 867 O O . PRO A 1 113 ? 1.093 -2.131 -20.657 1.00 65.19 113 PRO A O 1
ATOM 870 N N . GLU A 1 114 ? 2.653 -3.032 -19.283 1.00 79.19 114 GLU A N 1
ATOM 871 C CA . GLU A 1 114 ? 2.620 -4.361 -19.868 1.00 79.19 114 GLU A CA 1
ATOM 872 C C . GLU A 1 114 ? 1.257 -5.032 -19.609 1.00 79.19 114 GLU A C 1
ATOM 874 O O . GLU A 1 114 ? 0.710 -4.892 -18.511 1.00 79.19 114 GLU A O 1
ATOM 879 N N . PRO A 1 115 ? 0.666 -5.771 -20.570 1.00 79.56 115 PRO A N 1
ATOM 880 C CA . PRO A 1 115 ? -0.655 -6.369 -20.375 1.00 79.56 115 PRO A CA 1
ATOM 881 C C . PRO A 1 115 ? -0.750 -7.237 -19.113 1.00 79.56 115 PRO A C 1
ATOM 883 O O . PRO A 1 115 ? -1.724 -7.129 -18.371 1.00 79.56 115 PRO A O 1
ATOM 886 N N . SER A 1 116 ? 0.276 -8.044 -18.821 1.00 82.94 116 SER A N 1
ATOM 887 C CA . SER A 1 116 ? 0.339 -8.878 -17.612 1.00 82.94 116 SER A CA 1
ATOM 888 C C . SER A 1 116 ? 0.402 -8.062 -16.323 1.00 82.94 116 SER A C 1
ATOM 890 O O . SER A 1 116 ? -0.197 -8.451 -15.325 1.00 82.94 116 SER A O 1
ATOM 892 N N . GLU A 1 117 ? 1.089 -6.921 -16.340 1.00 87.44 117 GLU A N 1
ATOM 893 C CA . GLU A 1 117 ? 1.143 -6.012 -15.198 1.00 87.44 117 GLU A CA 1
ATOM 894 C C . GLU A 1 117 ? -0.244 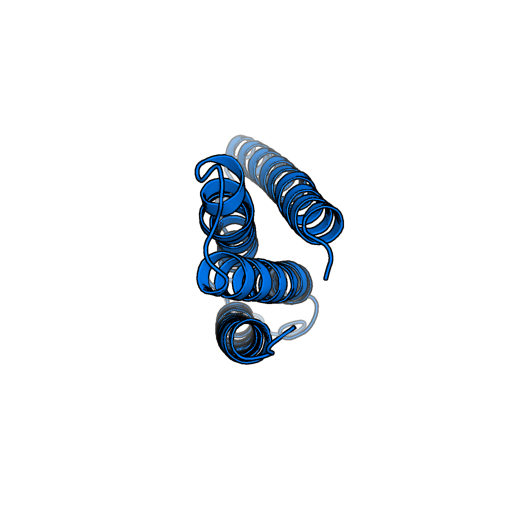-5.432 -14.898 1.00 87.44 117 GLU A C 1
ATOM 896 O O . GLU A 1 117 ? -0.685 -5.474 -13.749 1.00 87.44 117 GLU A O 1
ATOM 901 N N . ARG A 1 118 ? -0.966 -4.961 -15.927 1.00 87.06 118 ARG A N 1
ATOM 902 C CA . ARG A 1 118 ? -2.323 -4.410 -15.762 1.00 87.06 118 ARG A CA 1
ATOM 903 C C . ARG A 1 118 ? -3.255 -5.411 -15.082 1.00 87.06 118 ARG A C 1
ATOM 905 O O . ARG A 1 118 ? -3.952 -5.049 -14.138 1.00 87.06 118 ARG A O 1
ATOM 912 N N . TRP A 1 119 ? -3.252 -6.663 -15.545 1.00 88.25 119 TRP A N 1
ATOM 913 C CA . TRP A 1 119 ? -4.105 -7.715 -14.987 1.00 88.25 119 TRP A CA 1
ATOM 914 C C . TRP A 1 119 ? -3.803 -7.988 -13.516 1.00 88.25 119 TRP A C 1
ATOM 916 O O . TRP A 1 119 ? -4.732 -8.069 -12.714 1.00 88.25 119 TRP A O 1
ATOM 926 N N . ILE A 1 120 ? -2.522 -8.077 -13.146 1.00 91.25 120 ILE A N 1
ATOM 927 C CA . ILE A 1 120 ? -2.124 -8.290 -11.749 1.00 91.25 120 ILE A CA 1
ATOM 928 C C . ILE A 1 120 ? -2.553 -7.105 -10.886 1.00 91.25 120 ILE A C 1
ATOM 930 O O . ILE A 1 120 ? -3.157 -7.311 -9.836 1.00 91.25 120 ILE A O 1
ATOM 934 N N . VAL A 1 121 ? -2.300 -5.874 -11.333 1.00 92.81 121 VAL A N 1
ATOM 935 C CA . VAL A 1 121 ? -2.679 -4.672 -10.579 1.00 92.81 121 VAL A CA 1
ATOM 936 C C . VAL A 1 121 ? -4.188 -4.626 -10.342 1.00 92.81 121 VAL A C 1
ATOM 938 O O . VAL A 1 121 ? -4.617 -4.466 -9.202 1.00 92.81 121 VAL A O 1
ATOM 941 N N . ILE A 1 122 ? -4.997 -4.844 -11.382 1.00 93.94 122 ILE A N 1
ATOM 942 C CA . ILE A 1 122 ? -6.463 -4.860 -11.265 1.00 93.94 122 ILE A CA 1
ATOM 943 C C . ILE A 1 122 ? -6.924 -5.974 -10.318 1.00 93.94 122 ILE A C 1
ATOM 945 O O . ILE A 1 122 ? -7.743 -5.726 -9.436 1.00 93.94 122 ILE A O 1
ATOM 949 N N . MET A 1 123 ? -6.369 -7.181 -10.449 1.00 95.38 123 MET A N 1
ATOM 950 C CA . MET A 1 123 ? -6.712 -8.310 -9.583 1.00 95.38 123 MET A CA 1
ATOM 951 C C . MET A 1 123 ? -6.437 -7.994 -8.105 1.00 95.38 123 MET A C 1
ATOM 953 O O . MET A 1 123 ? -7.296 -8.229 -7.254 1.00 95.38 123 MET A O 1
ATOM 957 N N . PHE A 1 124 ? -5.272 -7.422 -7.791 1.00 97.06 124 PHE A N 1
ATOM 958 C CA . PHE A 1 124 ? -4.928 -7.057 -6.417 1.00 97.06 124 PHE A CA 1
ATOM 959 C C . PHE A 1 124 ? -5.739 -5.870 -5.891 1.00 97.06 124 PHE A C 1
ATOM 961 O O . PHE A 1 124 ? -6.047 -5.853 -4.702 1.00 97.06 124 PHE A O 1
ATOM 968 N N . LEU A 1 125 ? -6.162 -4.932 -6.743 1.00 96.56 125 LEU A N 1
ATOM 969 C CA . LEU A 1 125 ? -7.125 -3.896 -6.353 1.00 96.56 125 LEU A CA 1
ATOM 970 C C . LEU A 1 125 ? -8.490 -4.502 -5.999 1.00 96.56 125 LEU A C 1
ATOM 972 O O . LEU A 1 125 ? -9.072 -4.142 -4.975 1.00 96.56 125 LEU A O 1
ATOM 976 N N . CYS A 1 126 ? -8.981 -5.465 -6.786 1.00 97.12 126 CYS A N 1
ATOM 977 C CA . CYS A 1 126 ? -10.211 -6.190 -6.465 1.00 97.12 126 CYS A CA 1
ATOM 978 C C . CYS A 1 126 ? -10.085 -6.948 -5.136 1.00 97.12 126 CYS A C 1
ATOM 980 O O . CYS A 1 126 ? -10.967 -6.845 -4.282 1.00 97.12 126 CYS A O 1
ATOM 982 N N . PHE A 1 127 ? -8.977 -7.661 -4.916 1.00 97.88 127 PHE A N 1
ATOM 983 C CA . PHE A 1 127 ? -8.730 -8.344 -3.644 1.00 97.88 127 PHE A CA 1
ATOM 984 C C . PHE A 1 127 ? -8.585 -7.376 -2.472 1.00 97.88 127 PHE A C 1
ATOM 986 O O . PHE A 1 127 ? -9.082 -7.673 -1.390 1.00 97.88 127 PHE A O 1
ATOM 993 N N . ALA A 1 128 ? -7.969 -6.211 -2.672 1.00 97.19 128 ALA A N 1
ATOM 994 C CA . ALA A 1 128 ? -7.858 -5.187 -1.641 1.00 97.19 128 ALA A CA 1
ATOM 995 C C . ALA A 1 128 ? -9.233 -4.624 -1.260 1.00 97.19 128 ALA A C 1
ATOM 997 O O . ALA A 1 128 ? -9.515 -4.458 -0.076 1.00 97.19 128 ALA A O 1
ATOM 998 N N . PHE A 1 129 ? -10.120 -4.406 -2.235 1.00 97.25 129 PHE A N 1
ATOM 999 C CA . PHE A 1 129 ? -11.497 -3.984 -1.977 1.00 97.25 129 PHE A CA 1
ATOM 1000 C C . PHE A 1 129 ? -12.300 -5.052 -1.216 1.00 97.25 129 PHE A C 1
ATOM 1002 O O . PHE A 1 129 ? -13.003 -4.750 -0.247 1.00 97.25 129 PHE A O 1
ATOM 1009 N N . ILE A 1 130 ? -12.156 -6.324 -1.594 1.00 96.94 130 ILE A N 1
ATOM 1010 C CA . ILE A 1 130 ? -12.778 -7.438 -0.864 1.00 96.94 130 ILE A CA 1
ATOM 1011 C C . ILE A 1 130 ? -12.220 -7.512 0.565 1.00 96.94 130 ILE A C 1
ATOM 1013 O O . ILE A 1 130 ? -12.982 -7.596 1.525 1.00 96.94 130 ILE A O 1
ATOM 1017 N N . ALA A 1 131 ? -10.901 -7.413 0.736 1.00 96.19 131 ALA A N 1
ATOM 1018 C CA . ALA A 1 131 ? -10.266 -7.413 2.050 1.00 96.19 131 ALA A CA 1
ATOM 1019 C C . ALA A 1 131 ? -10.745 -6.238 2.913 1.00 96.19 131 ALA A C 1
ATOM 1021 O O . ALA A 1 131 ? -11.064 -6.443 4.083 1.00 96.19 131 ALA A O 1
ATOM 1022 N N . PHE A 1 132 ? -10.875 -5.042 2.331 1.00 96.31 132 PHE A N 1
ATOM 1023 C CA . PHE A 1 132 ? -11.420 -3.864 3.001 1.00 96.31 132 PHE A CA 1
ATOM 1024 C C . PHE A 1 132 ? -12.830 -4.124 3.531 1.00 96.31 132 PHE A C 1
ATOM 1026 O O . PHE A 1 132 ? -13.091 -3.940 4.720 1.00 96.31 132 PHE A O 1
ATOM 1033 N N . THR A 1 133 ? -13.741 -4.569 2.663 1.00 95.00 133 THR A N 1
ATOM 1034 C CA . THR A 1 133 ? -15.154 -4.780 3.018 1.00 95.00 133 THR A CA 1
ATOM 1035 C C . THR A 1 133 ? -15.316 -5.875 4.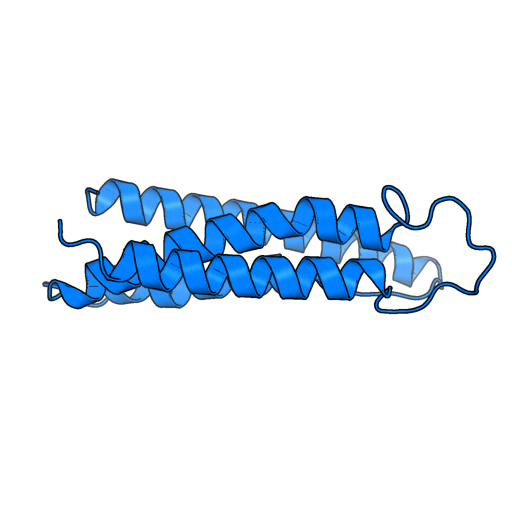071 1.00 95.00 133 THR A C 1
ATOM 1037 O O . THR A 1 133 ? -16.025 -5.683 5.062 1.00 95.00 133 THR A O 1
ATOM 1040 N N . VAL A 1 134 ? -14.599 -6.991 3.928 1.00 94.31 134 VAL A N 1
ATOM 1041 C CA . VAL A 1 134 ? -14.622 -8.095 4.899 1.00 94.31 134 VAL A CA 1
ATOM 1042 C C . VAL A 1 134 ? -14.026 -7.668 6.243 1.00 94.31 134 VAL A C 1
ATOM 1044 O O . VAL A 1 134 ? -14.599 -7.959 7.291 1.00 94.31 134 VAL A O 1
ATOM 1047 N N . ALA A 1 135 ? -12.892 -6.966 6.252 1.00 92.00 135 ALA A N 1
ATOM 1048 C CA . ALA A 1 135 ? -12.249 -6.544 7.495 1.00 92.00 135 ALA A CA 1
ATOM 1049 C C . ALA A 1 135 ? -12.993 -5.395 8.199 1.00 92.00 135 ALA A C 1
ATOM 1051 O O . ALA A 1 135 ? -12.963 -5.331 9.428 1.00 92.00 135 ALA A O 1
ATOM 1052 N N . SER A 1 136 ? -13.702 -4.542 7.452 1.00 89.88 136 SER A N 1
ATOM 1053 C CA . SER A 1 136 ? -14.518 -3.455 8.017 1.00 89.88 136 SER A CA 1
ATOM 1054 C C . SER A 1 136 ? -15.838 -3.949 8.612 1.00 89.88 136 SER A C 1
ATOM 1056 O O . SER A 1 136 ? -16.372 -3.341 9.533 1.00 89.88 136 SER A O 1
ATOM 1058 N N . THR A 1 137 ? -16.381 -5.061 8.111 1.00 87.12 137 THR A N 1
ATOM 1059 C CA . THR A 1 137 ? -17.656 -5.620 8.598 1.00 87.12 137 THR A CA 1
ATOM 1060 C C . THR A 1 137 ? -17.489 -6.567 9.782 1.00 87.12 137 THR A C 1
ATOM 1062 O O . THR A 1 137 ? -18.454 -6.819 10.504 1.00 87.12 137 THR A O 1
ATOM 1065 N N . ARG A 1 138 ? -16.274 -7.069 10.039 1.00 75.06 138 ARG A N 1
ATOM 1066 C CA . ARG A 1 138 ? -15.997 -7.881 11.229 1.00 75.06 138 ARG A CA 1
ATOM 1067 C C . ARG A 1 138 ? -16.099 -7.019 12.488 1.00 75.06 138 ARG A C 1
ATOM 1069 O O . ARG A 1 138 ? -15.242 -6.190 12.780 1.00 75.06 138 ARG A O 1
ATOM 1076 N N . ILE A 1 139 ? -17.178 -7.238 13.231 1.00 54.47 139 ILE A N 1
ATOM 1077 C CA . ILE A 1 139 ? -17.410 -6.674 14.557 1.00 54.47 139 ILE A CA 1
ATOM 1078 C C . ILE A 1 139 ? -16.451 -7.374 15.530 1.00 54.47 139 ILE A C 1
ATOM 1080 O O . ILE A 1 139 ? -16.579 -8.573 15.767 1.00 54.47 139 ILE A O 1
ATOM 1084 N N . LEU A 1 140 ? -15.489 -6.619 16.062 1.00 51.03 140 LEU A N 1
ATOM 1085 C CA . LEU A 1 140 ? -14.843 -6.905 17.347 1.00 51.03 140 LEU A CA 1
ATOM 1086 C C . LEU A 1 140 ? -15.625 -6.213 18.460 1.00 51.03 140 LEU A C 1
ATOM 1088 O O . LEU A 1 140 ? -16.128 -5.090 18.209 1.00 51.03 140 LEU A O 1
#

Solvent-accessible surface area (backbone atoms only — not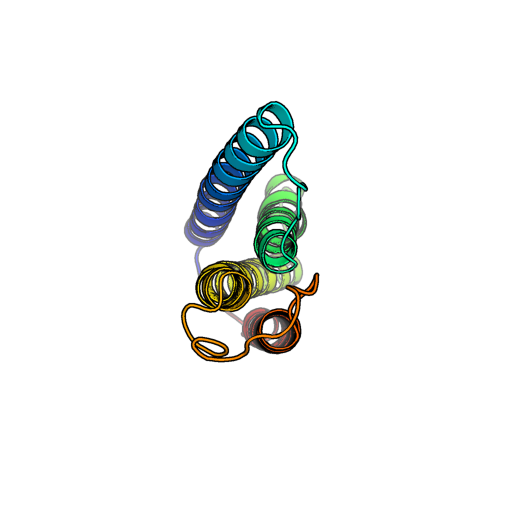 comparable to full-atom values): 7271 Å² total; per-residue (Å²): 128,57,69,69,56,51,49,48,52,22,48,51,50,30,55,52,31,52,50,55,51,49,55,50,51,54,49,43,52,58,38,44,76,66,80,40,90,72,76,87,56,69,27,57,52,31,29,54,48,18,25,48,37,10,45,64,46,26,39,43,55,59,73,73,35,96,77,64,56,72,65,55,58,20,47,16,44,6,24,36,45,18,22,52,39,18,46,60,35,25,58,63,12,49,36,29,61,69,26,74,77,81,47,82,80,63,91,60,81,90,56,90,72,29,72,64,20,54,54,44,47,52,52,26,51,52,49,14,52,52,36,20,54,56,42,34,67,54,82,125

Secondary structure (DSSP, 8-state):
--HHHHHHHHHHHHHHHHHHHHHHHHHHHHHHHTTPPP---HHHHHHHHHHHHIIIIIIHHHHH-SS--HHHHHHHHHHHHHHHHHHHHHHHHHHHHTTTTT-TT--SPPPSS-HHHHHHHHHHHHHHHHHHHHHHH---

Nearest PDB structures (foldseek):
  8tyw-assembly1_A  TM=6.068E-01  e=1.350E-01  Homo sapiens
  7v3z-assembly1_A  TM=4.794E-01  e=7.315E-02  Homo sapiens
  5xra-assembly1_A  TM=3.874E-01  e=2.622E-01  Homo sapiens
  8wu1-assembly1_R  TM=4.679E-01  e=1.921E+00  Homo sapiens

Mean predicted aligned error: 5.7 Å